Protein AF-A0A556C5C8-F1 (afdb_monomer_lite)

Sequence (68 aa):
MNVVAFDCGGCIPISEGQTVQSVITDHLTWCNQCPDECTEHEKHLDELHQRTLESRVNGALTEARVHP

Organism: Brevibacterium aurantiacum (NCBI:txid273384)

Secondary structure (DSSP, 8-state):
--EEE-TTS-EEE--TT--HHHHHHHHHHH-TTS--HHHHHHHHHHHHHHHHHHHHHHHHHHHHHH--

Radius of gyration: 20.66 Å; chains: 1; bounding box: 28×61×20 Å

Structure (mmCIF, N/CA/C/O backbone):
data_AF-A0A556C5C8-F1
#
_entry.id   AF-A0A556C5C8-F1
#
loop_
_atom_site.group_PDB
_atom_site.id
_atom_site.type_symbol
_atom_site.label_atom_id
_atom_site.label_alt_id
_atom_site.label_comp_id
_atom_site.label_asym_id
_atom_site.label_entity_id
_atom_site.label_seq_id
_atom_site.pdbx_PDB_ins_code
_atom_site.Cartn_x
_atom_site.Cartn_y
_atom_site.Cartn_z
_atom_site.occupancy
_atom_site.B_iso_or_equiv
_atom_site.auth_seq_id
_atom_site.auth_comp_id
_atom_site.auth_asym_id
_atom_site.auth_atom_id
_atom_site.pdbx_PDB_model_num
ATOM 1 N N . MET A 1 1 ? -18.166 -18.394 -2.404 1.00 63.78 1 MET A N 1
ATOM 2 C CA . MET A 1 1 ? -16.760 -18.408 -1.954 1.00 63.78 1 MET A CA 1
ATOM 3 C C . MET A 1 1 ? -16.074 -17.283 -2.704 1.00 63.78 1 MET A C 1
ATOM 5 O O . MET A 1 1 ? -16.052 -17.345 -3.926 1.00 63.78 1 MET A O 1
ATOM 9 N N . ASN A 1 2 ? -15.662 -16.219 -2.016 1.00 83.25 2 ASN A N 1
ATOM 10 C CA . ASN A 1 2 ? -15.013 -15.077 -2.662 1.00 83.25 2 ASN A CA 1
ATOM 11 C C . ASN A 1 2 ? -13.501 -15.291 -2.619 1.00 83.25 2 ASN A C 1
ATOM 13 O O . ASN A 1 2 ? -12.985 -15.757 -1.606 1.00 83.25 2 ASN A O 1
ATOM 17 N N . VAL A 1 3 ? -12.807 -14.987 -3.710 1.00 85.81 3 VAL A N 1
ATOM 18 C CA . VAL A 1 3 ? -11.353 -15.147 -3.831 1.00 85.81 3 VAL A CA 1
ATOM 19 C C . VAL A 1 3 ? -10.746 -13.847 -4.345 1.00 85.81 3 VAL A C 1
ATOM 21 O O . VAL A 1 3 ? -11.359 -13.169 -5.169 1.00 85.81 3 VAL A O 1
ATOM 24 N N . VAL A 1 4 ? -9.557 -13.507 -3.856 1.00 83.56 4 VAL A N 1
ATOM 25 C CA . VAL A 1 4 ? -8.719 -12.436 -4.406 1.00 83.56 4 VAL A CA 1
ATOM 26 C C . VAL A 1 4 ? -7.649 -13.100 -5.263 1.00 83.56 4 VAL A C 1
ATOM 28 O O . VAL A 1 4 ? -6.896 -13.940 -4.766 1.00 83.56 4 VAL A O 1
ATOM 31 N N . ALA A 1 5 ? -7.628 -12.768 -6.551 1.00 84.69 5 ALA A N 1
ATOM 32 C CA . ALA A 1 5 ? -6.601 -13.211 -7.485 1.00 84.69 5 ALA A CA 1
ATOM 33 C C . ALA A 1 5 ? -5.553 -12.106 -7.643 1.00 84.69 5 ALA A C 1
ATOM 35 O O . ALA A 1 5 ? -5.906 -10.935 -7.778 1.00 84.69 5 ALA A O 1
ATOM 36 N N . PHE A 1 6 ? -4.285 -12.496 -7.623 1.00 82.94 6 PHE A N 1
ATOM 37 C CA . PHE A 1 6 ? -3.136 -11.605 -7.707 1.00 82.94 6 PHE A CA 1
ATOM 38 C C . PHE A 1 6 ? -2.410 -11.798 -9.036 1.00 82.94 6 PHE A C 1
ATOM 40 O O . PHE A 1 6 ? -2.391 -12.897 -9.592 1.00 82.94 6 PHE A O 1
ATOM 47 N N . ASP A 1 7 ? -1.774 -10.735 -9.524 1.00 77.12 7 ASP A N 1
ATOM 48 C CA . ASP A 1 7 ? -1.096 -10.725 -10.828 1.00 77.12 7 ASP A CA 1
ATOM 49 C C . ASP A 1 7 ? 0.114 -11.677 -10.867 1.00 77.12 7 ASP A C 1
ATOM 51 O O . ASP A 1 7 ? 0.417 -12.287 -11.888 1.00 77.12 7 ASP A O 1
ATOM 55 N N . CYS A 1 8 ? 0.724 -11.942 -9.706 1.00 78.94 8 CYS A N 1
ATOM 56 C CA . CYS A 1 8 ? 1.754 -12.968 -9.550 1.00 78.94 8 CYS A CA 1
ATOM 57 C C . CYS A 1 8 ? 1.214 -14.420 -9.615 1.00 78.94 8 CYS A C 1
ATOM 59 O O . CYS A 1 8 ? 1.955 -15.370 -9.356 1.00 78.94 8 CYS A O 1
ATOM 61 N N . GLY A 1 9 ? -0.069 -14.615 -9.949 1.00 81.31 9 GLY A N 1
ATOM 62 C CA . GLY A 1 9 ? -0.729 -15.917 -10.102 1.00 81.31 9 GLY A CA 1
ATOM 63 C C . GLY A 1 9 ? -1.233 -16.534 -8.792 1.00 81.31 9 GLY A C 1
ATOM 64 O O . GLY A 1 9 ? -1.818 -17.618 -8.804 1.00 81.3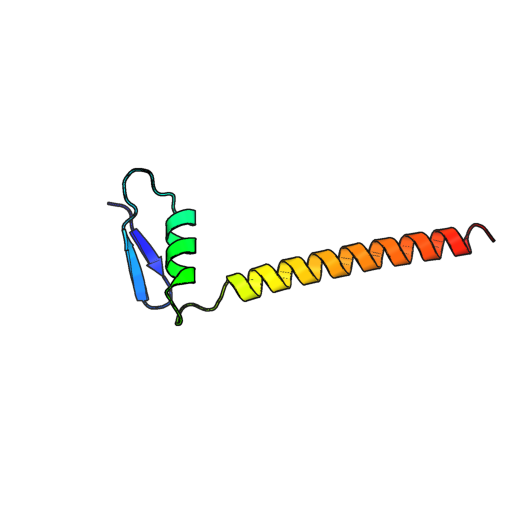1 9 GLY A O 1
ATOM 65 N N . GLY A 1 10 ? -1.024 -15.856 -7.658 1.00 81.69 10 GLY A N 1
ATOM 66 C CA . GLY A 1 10 ? -1.550 -16.256 -6.355 1.00 81.69 10 GLY A CA 1
ATOM 67 C C . GLY A 1 10 ? -3.064 -16.063 -6.267 1.00 81.69 10 GLY A C 1
ATOM 68 O O . GLY A 1 10 ? -3.615 -15.122 -6.830 1.00 81.69 10 GLY A O 1
ATOM 69 N N . CYS A 1 11 ? -3.753 -16.944 -5.546 1.00 86.00 11 CYS A N 1
ATOM 70 C CA . CYS A 1 11 ? -5.185 -16.818 -5.275 1.00 86.00 11 CYS A CA 1
ATOM 71 C C . CYS A 1 11 ? -5.434 -17.100 -3.795 1.00 86.00 11 CYS A C 1
ATOM 73 O O . CYS A 1 11 ? -5.091 -18.185 -3.321 1.00 86.00 11 CYS A O 1
ATOM 75 N N . ILE A 1 12 ? -6.040 -16.15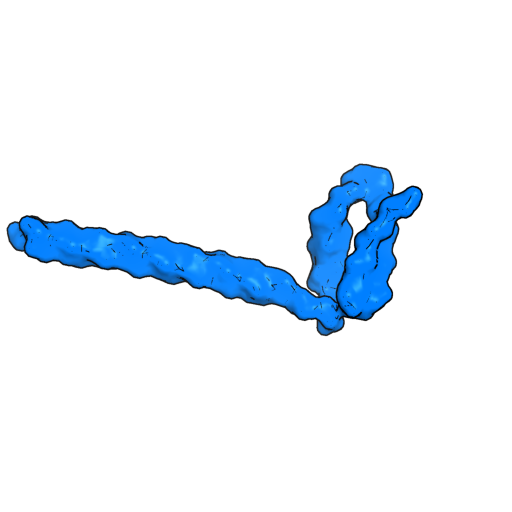6 -3.073 1.00 85.94 12 ILE A N 1
ATOM 76 C CA . ILE A 1 12 ? -6.347 -16.318 -1.646 1.00 85.94 12 ILE A CA 1
ATOM 77 C C . ILE A 1 12 ? -7.866 -16.251 -1.439 1.00 85.94 12 ILE A C 1
ATOM 79 O O . ILE A 1 12 ? -8.501 -15.270 -1.843 1.00 85.94 12 ILE A O 1
ATOM 83 N N . PRO A 1 13 ? -8.486 -17.278 -0.831 1.00 88.94 13 PRO A N 1
ATOM 84 C CA . PRO A 1 13 ? -9.896 -17.234 -0.476 1.00 88.94 13 PRO A CA 1
ATOM 85 C C . PRO A 1 13 ? -10.145 -16.266 0.685 1.00 88.94 13 PRO A C 1
ATOM 87 O O . PRO A 1 13 ? -9.399 -16.231 1.659 1.00 88.94 13 PRO A O 1
ATOM 90 N N . ILE A 1 14 ? -11.232 -15.504 0.592 1.00 88.62 14 ILE A N 1
ATOM 91 C CA . ILE A 1 14 ? -11.686 -14.607 1.654 1.00 88.62 14 ILE A CA 1
ATOM 92 C C . ILE A 1 14 ? -12.508 -15.427 2.650 1.00 88.62 14 ILE A C 1
ATOM 94 O O . ILE A 1 14 ? -13.584 -15.929 2.306 1.00 88.62 14 ILE A O 1
ATOM 98 N N . SER A 1 15 ? -11.999 -15.560 3.875 1.00 86.75 15 SER A N 1
ATOM 99 C CA . SER A 1 15 ? -12.712 -16.218 4.975 1.00 86.75 15 SER A CA 1
ATOM 100 C C . SER A 1 15 ? -13.794 -15.312 5.569 1.00 86.75 15 SER A C 1
ATOM 102 O O . SER A 1 15 ? -13.747 -14.087 5.433 1.00 86.75 15 SER A O 1
ATOM 104 N N . GLU A 1 16 ? -14.768 -15.901 6.267 1.00 83.38 16 GLU A N 1
ATOM 105 C CA . GLU A 1 16 ? -15.780 -15.138 7.004 1.00 83.38 16 GLU A CA 1
ATOM 106 C C . GLU A 1 16 ? -15.106 -14.223 8.043 1.00 83.38 16 GLU A C 1
ATOM 108 O O . GLU A 1 16 ? -14.346 -14.685 8.892 1.00 83.38 16 GLU A O 1
ATOM 113 N N . GLY A 1 17 ? -15.343 -12.911 7.942 1.00 83.44 17 GLY A N 1
ATOM 114 C CA . GLY A 1 17 ? -14.716 -11.895 8.797 1.00 83.44 17 GLY A CA 1
ATOM 115 C C . GLY A 1 17 ? -13.420 -11.278 8.253 1.00 83.44 17 GLY A C 1
ATOM 116 O O . GLY A 1 17 ? -12.948 -10.298 8.825 1.00 83.44 17 GLY A O 1
ATOM 117 N N . GLN A 1 18 ? -12.868 -11.773 7.139 1.00 82.44 18 GLN A N 1
ATOM 118 C CA . GLN A 1 18 ? -11.753 -11.115 6.450 1.00 82.44 18 GLN A CA 1
ATOM 119 C C . GLN A 1 18 ? -12.255 -10.124 5.399 1.00 82.44 18 GLN A C 1
ATOM 121 O O . GLN A 1 18 ? -13.201 -10.384 4.656 1.00 82.44 18 GLN A O 1
ATOM 126 N N . THR A 1 19 ? -11.587 -8.976 5.312 1.00 86.88 19 THR A N 1
ATOM 127 C CA . THR A 1 19 ? -11.815 -7.999 4.245 1.00 86.88 19 THR A CA 1
ATOM 128 C C . THR A 1 19 ? -10.865 -8.259 3.082 1.00 86.88 19 THR A C 1
ATOM 130 O O . THR A 1 19 ? -9.768 -8.787 3.263 1.00 86.88 19 THR A O 1
ATOM 133 N N . VAL A 1 20 ? -11.262 -7.827 1.883 1.00 82.75 20 VAL A N 1
ATOM 134 C CA . VAL A 1 20 ? -10.403 -7.856 0.686 1.00 82.75 20 VAL A CA 1
ATOM 135 C C . VAL A 1 20 ? -9.052 -7.191 0.974 1.00 82.75 20 VAL A C 1
ATOM 137 O O . VAL A 1 20 ? -8.011 -7.734 0.629 1.00 82.75 20 VAL A O 1
ATOM 140 N N . GLN A 1 21 ? -9.063 -6.061 1.685 1.00 80.56 21 GLN A N 1
ATOM 141 C CA . GLN A 1 21 ? -7.854 -5.327 2.050 1.00 80.56 21 GLN A CA 1
ATOM 142 C C . GLN A 1 21 ? -6.933 -6.133 2.975 1.00 80.56 21 GLN A C 1
ATOM 144 O O . GLN A 1 21 ? -5.734 -6.174 2.738 1.00 80.56 21 GLN A O 1
ATOM 149 N N . SER A 1 22 ? -7.483 -6.838 3.972 1.00 83.19 22 SER A N 1
ATOM 150 C CA . SER A 1 22 ? -6.690 -7.714 4.846 1.00 83.19 22 SER A CA 1
ATOM 151 C C . SER A 1 22 ? -6.022 -8.850 4.072 1.00 83.19 22 SER A C 1
ATOM 153 O O . SER A 1 22 ? -4.892 -9.206 4.388 1.00 83.19 22 SER A O 1
ATOM 155 N N . VAL A 1 23 ? -6.708 -9.411 3.074 1.00 85.88 23 VAL A N 1
ATOM 156 C CA . VAL A 1 23 ? -6.174 -10.480 2.218 1.00 85.88 23 VAL A CA 1
ATOM 157 C C . VAL A 1 23 ? -5.070 -9.957 1.294 1.00 85.88 23 VAL A C 1
ATOM 159 O O . VAL A 1 23 ? -4.074 -10.643 1.087 1.00 85.88 23 VAL A O 1
ATOM 162 N N . ILE A 1 24 ? -5.210 -8.731 0.779 1.00 83.06 24 ILE A N 1
ATOM 163 C CA . ILE A 1 24 ? -4.166 -8.063 -0.013 1.00 83.06 24 ILE A CA 1
ATOM 164 C C . ILE A 1 24 ? -2.932 -7.777 0.851 1.00 83.06 24 ILE A C 1
ATOM 166 O O . ILE A 1 24 ? -1.822 -8.103 0.445 1.00 83.06 24 ILE A O 1
ATOM 170 N N . THR A 1 25 ? -3.108 -7.219 2.053 1.00 81.19 25 THR A N 1
ATOM 171 C CA . THR A 1 25 ? -1.992 -6.927 2.967 1.00 81.19 25 THR A CA 1
ATOM 172 C C . THR A 1 25 ? -1.236 -8.189 3.370 1.00 81.19 25 THR A C 1
ATOM 174 O O . THR A 1 25 ? -0.008 -8.178 3.349 1.00 81.19 25 THR A O 1
ATOM 177 N N . ASP A 1 26 ? -1.951 -9.272 3.695 1.00 83.19 26 ASP A N 1
ATOM 178 C CA . ASP A 1 26 ? -1.347 -10.577 3.985 1.00 83.19 26 ASP A CA 1
ATOM 179 C C . ASP A 1 26 ? -0.524 -11.065 2.787 1.00 83.19 26 ASP A C 1
ATOM 181 O O . ASP A 1 26 ? 0.663 -11.341 2.926 1.00 83.19 26 ASP A O 1
ATOM 185 N N . HIS A 1 27 ? -1.102 -11.047 1.583 1.00 81.75 27 HIS A N 1
ATOM 186 C CA . HIS A 1 27 ? -0.397 -11.443 0.367 1.00 81.75 27 HIS A CA 1
ATOM 187 C C . HIS A 1 27 ? 0.893 -10.654 0.127 1.00 81.75 27 HIS A C 1
ATOM 189 O O . HIS A 1 27 ? 1.930 -11.251 -0.152 1.00 81.75 27 HIS A O 1
ATOM 195 N N . LEU A 1 28 ? 0.847 -9.330 0.276 1.00 75.38 28 LEU A N 1
ATOM 196 C CA . LEU A 1 28 ? 2.013 -8.461 0.114 1.00 75.38 28 LEU A CA 1
ATOM 197 C C . LEU A 1 28 ? 3.094 -8.720 1.174 1.00 75.38 28 LEU A C 1
ATOM 199 O O . LEU A 1 28 ? 4.262 -8.456 0.917 1.00 75.38 28 LEU A O 1
ATOM 203 N N . THR A 1 29 ? 2.744 -9.263 2.348 1.00 77.75 29 THR A N 1
ATOM 204 C CA . THR A 1 29 ? 3.740 -9.536 3.399 1.00 77.75 29 THR A CA 1
ATOM 205 C C . THR A 1 29 ? 4.587 -10.777 3.120 1.00 77.75 29 THR A C 1
ATOM 207 O O . THR A 1 29 ? 5.718 -10.853 3.596 1.00 77.75 29 THR A O 1
ATOM 210 N N . TRP A 1 30 ? 4.066 -11.761 2.380 1.00 73.38 30 TRP A N 1
ATOM 211 C CA . TRP A 1 30 ? 4.780 -13.016 2.100 1.00 73.38 30 TRP A CA 1
ATOM 212 C C . TRP A 1 30 ? 5.092 -13.244 0.618 1.00 73.38 30 TRP A C 1
ATOM 214 O O . TRP A 1 30 ? 5.948 -14.074 0.294 1.00 73.38 30 TRP A O 1
ATOM 224 N N . CYS A 1 31 ? 4.427 -12.541 -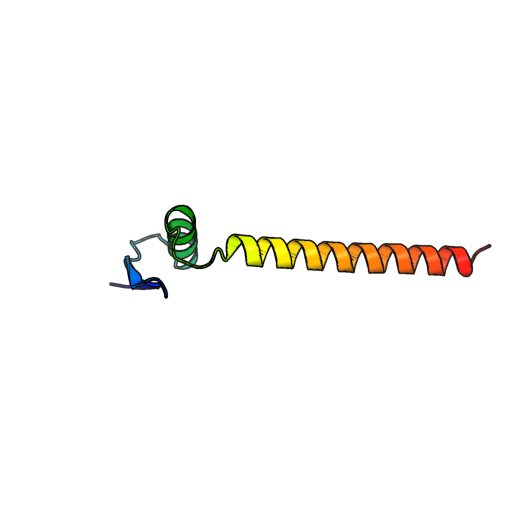0.300 1.00 74.56 31 CYS A N 1
ATOM 225 C CA . CYS A 1 31 ? 4.644 -12.713 -1.727 1.00 74.56 31 CYS A CA 1
ATOM 226 C C . CYS A 1 31 ? 5.750 -11.795 -2.250 1.00 74.56 31 CYS A C 1
ATOM 228 O O . CYS A 1 31 ? 5.523 -10.649 -2.614 1.00 74.56 31 CYS A O 1
ATOM 230 N N . ASN A 1 32 ? 6.944 -12.360 -2.409 1.00 66.38 32 ASN A N 1
ATOM 231 C CA . ASN A 1 32 ? 8.112 -11.665 -2.955 1.00 66.38 32 ASN A CA 1
ATOM 232 C C . ASN A 1 32 ? 8.087 -11.507 -4.497 1.00 66.38 32 ASN A C 1
ATOM 234 O O . ASN A 1 32 ? 9.086 -11.100 -5.090 1.00 66.38 32 ASN A O 1
ATOM 238 N N . GLN A 1 33 ? 6.999 -11.923 -5.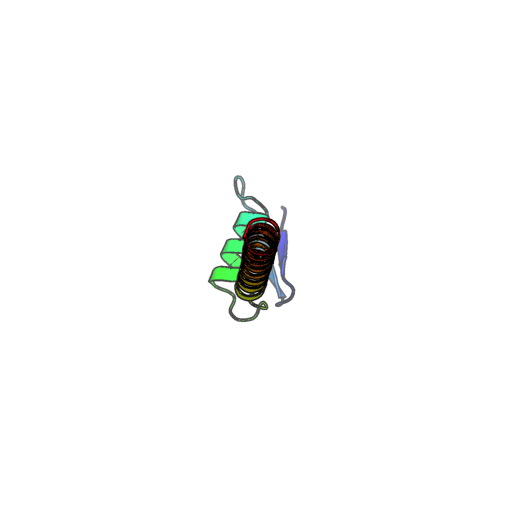159 1.00 66.31 33 GLN A N 1
ATOM 239 C CA . GLN A 1 33 ? 6.829 -11.854 -6.620 1.00 66.31 33 GLN A CA 1
ATOM 240 C C . GLN A 1 33 ? 5.807 -10.815 -7.068 1.00 66.31 33 GLN A C 1
ATOM 242 O O . GLN A 1 33 ? 5.809 -10.429 -8.235 1.00 66.31 33 GLN A O 1
ATOM 247 N N . CYS A 1 34 ? 4.915 -10.398 -6.177 1.00 63.44 34 CYS A N 1
ATOM 248 C CA . CYS A 1 34 ? 4.030 -9.296 -6.478 1.00 63.44 34 CYS A CA 1
ATOM 249 C C . CYS A 1 34 ? 4.833 -7.992 -6.287 1.00 63.44 34 CYS A C 1
ATOM 251 O O . CYS A 1 34 ? 5.613 -7.905 -5.334 1.00 63.44 34 CYS A O 1
ATOM 253 N N . PRO A 1 35 ? 4.750 -7.027 -7.229 1.00 57.38 35 PRO A N 1
ATOM 254 C CA . PRO A 1 35 ? 5.479 -5.773 -7.109 1.00 57.38 35 PRO A CA 1
ATOM 255 C C . PRO A 1 35 ? 5.077 -5.142 -5.785 1.00 57.38 35 PRO A C 1
ATOM 257 O O . PRO A 1 35 ? 3.895 -5.093 -5.458 1.00 57.38 35 PRO A O 1
ATOM 260 N N . ASP A 1 36 ? 6.082 -4.760 -5.009 1.00 54.34 36 ASP A N 1
ATOM 261 C CA . ASP A 1 36 ? 5.942 -4.237 -3.663 1.00 54.34 36 ASP A CA 1
ATOM 262 C C . ASP A 1 36 ? 5.118 -2.938 -3.721 1.00 54.34 36 ASP A C 1
ATOM 264 O O . ASP A 1 36 ? 5.647 -1.836 -3.858 1.00 54.34 36 ASP A O 1
ATOM 268 N N . GLU A 1 37 ? 3.788 -3.066 -3.689 1.00 52.34 37 GLU A N 1
ATOM 269 C CA . GLU A 1 37 ? 2.879 -1.923 -3.623 1.00 52.34 37 GLU A CA 1
ATOM 270 C C . GLU A 1 37 ? 3.122 -1.140 -2.328 1.00 52.34 37 GLU A C 1
ATOM 272 O O . GLU A 1 37 ? 2.780 0.034 -2.277 1.00 52.34 37 GLU A O 1
ATOM 277 N N . CYS A 1 38 ? 3.773 -1.737 -1.318 1.00 49.81 38 CYS A N 1
ATOM 278 C CA . CYS A 1 38 ? 4.295 -1.034 -0.145 1.00 49.81 38 CYS A CA 1
ATOM 279 C C . CYS A 1 38 ? 5.361 0.009 -0.528 1.00 49.81 38 CYS A C 1
ATOM 281 O O . CYS A 1 38 ? 5.264 1.146 -0.080 1.00 49.81 38 CYS A O 1
ATOM 283 N N . THR A 1 39 ? 6.295 -0.306 -1.427 1.00 50.25 39 THR A N 1
ATOM 284 C CA . THR A 1 39 ? 7.319 0.628 -1.921 1.00 50.25 39 THR A CA 1
ATOM 285 C C . THR A 1 39 ? 6.694 1.755 -2.749 1.00 50.25 39 THR A C 1
ATOM 287 O O . THR A 1 39 ? 7.127 2.904 -2.651 1.00 50.25 39 THR A O 1
ATOM 290 N N . GLU A 1 40 ? 5.661 1.465 -3.546 1.00 48.78 40 GLU A N 1
ATOM 291 C CA . GLU A 1 40 ? 4.918 2.493 -4.295 1.00 48.78 40 GLU A CA 1
ATOM 292 C C . GLU A 1 40 ? 4.060 3.360 -3.353 1.00 48.78 40 GLU A C 1
ATOM 294 O O . GLU A 1 40 ? 4.031 4.579 -3.512 1.00 48.78 40 GLU A O 1
ATOM 299 N N . HIS A 1 41 ? 3.429 2.782 -2.320 1.00 53.22 41 HIS A N 1
ATOM 300 C CA . HIS A 1 41 ? 2.680 3.534 -1.303 1.00 53.22 41 HIS A CA 1
ATOM 301 C C . HIS A 1 41 ? 3.596 4.423 -0.454 1.00 53.22 41 HIS A C 1
ATOM 303 O O . HIS A 1 41 ? 3.262 5.580 -0.196 1.00 53.22 41 HIS A O 1
ATOM 309 N N . GLU A 1 42 ? 4.755 3.910 -0.036 1.00 53.84 42 GLU A N 1
ATOM 310 C CA . GLU A 1 42 ? 5.768 4.673 0.699 1.00 53.84 42 GLU A CA 1
ATOM 311 C C . GLU A 1 42 ? 6.344 5.800 -0.156 1.00 53.84 42 GLU A C 1
ATOM 313 O O . GLU A 1 42 ? 6.453 6.926 0.328 1.00 53.84 42 GLU A O 1
ATOM 318 N N . LYS A 1 43 ? 6.619 5.555 -1.444 1.00 58.50 43 LYS A N 1
ATOM 319 C CA . LYS A 1 43 ? 7.010 6.617 -2.382 1.00 58.50 43 LYS A CA 1
ATOM 320 C C . LYS A 1 43 ? 5.946 7.697 -2.504 1.00 58.50 43 LYS A C 1
ATOM 322 O O . LYS A 1 43 ? 6.270 8.874 -2.406 1.00 58.50 43 LYS A O 1
ATOM 327 N N . HIS A 1 44 ? 4.683 7.313 -2.656 1.00 59.41 44 HIS A N 1
ATOM 328 C CA . HIS A 1 44 ? 3.599 8.278 -2.811 1.00 59.41 44 HIS A CA 1
ATOM 329 C C . HIS A 1 44 ? 3.394 9.121 -1.538 1.00 59.41 44 HIS A C 1
ATOM 331 O O . HIS A 1 44 ? 3.078 10.311 -1.610 1.00 59.41 44 HIS A O 1
ATOM 337 N N . LEU A 1 45 ? 3.611 8.528 -0.357 1.00 57.00 45 LEU A N 1
ATOM 338 C CA . LEU A 1 45 ? 3.601 9.239 0.925 1.00 57.00 45 LEU A CA 1
ATOM 339 C C . LEU A 1 45 ? 4.814 10.165 1.099 1.00 57.00 45 LEU A C 1
ATOM 341 O O . LEU A 1 45 ? 4.654 11.253 1.665 1.00 57.00 45 LEU A O 1
ATOM 345 N N . ASP A 1 46 ? 5.996 9.773 0.618 1.00 66.44 46 ASP A N 1
ATOM 346 C CA . ASP A 1 46 ? 7.192 10.624 0.607 1.00 66.44 46 ASP A CA 1
ATOM 347 C C . ASP A 1 46 ? 7.000 11.822 -0.336 1.00 66.44 46 ASP A C 1
ATOM 349 O O . ASP A 1 46 ? 7.172 12.967 0.081 1.00 66.44 46 ASP A O 1
ATOM 353 N N . GLU A 1 47 ? 6.497 11.598 -1.553 1.00 65.75 47 GLU A N 1
ATOM 354 C CA . GLU A 1 47 ? 6.185 12.656 -2.526 1.00 65.75 47 GLU A CA 1
ATOM 355 C C . GLU A 1 47 ? 5.132 13.647 -1.996 1.00 65.75 47 GLU A C 1
ATOM 357 O O . GLU A 1 47 ? 5.240 14.865 -2.192 1.00 65.75 47 GLU A O 1
ATOM 362 N N . LEU A 1 48 ? 4.115 13.160 -1.276 1.00 67.81 48 LEU A N 1
ATOM 363 C CA . LEU A 1 48 ? 3.098 14.013 -0.656 1.00 67.81 48 LEU A CA 1
ATOM 364 C C . LEU A 1 48 ? 3.689 14.878 0.474 1.00 67.81 48 LEU A C 1
ATOM 366 O O . LEU A 1 48 ? 3.361 16.069 0.590 1.00 67.81 48 LEU A O 1
ATOM 370 N N . HIS A 1 49 ? 4.570 14.302 1.297 1.00 68.31 49 HIS A N 1
ATOM 371 C CA . HIS A 1 49 ? 5.272 15.034 2.350 1.00 68.31 49 HIS A CA 1
ATOM 372 C C . HIS A 1 49 ? 6.236 16.067 1.772 1.00 68.31 49 HIS A C 1
ATOM 374 O O . HIS A 1 49 ? 6.238 17.208 2.241 1.00 68.31 49 HIS A O 1
ATOM 380 N N . GLN A 1 50 ? 6.990 15.715 0.730 1.00 67.31 50 GLN A N 1
ATOM 381 C CA . GLN A 1 50 ? 7.886 16.630 0.026 1.00 67.31 50 GLN A CA 1
ATOM 382 C C . GLN A 1 50 ? 7.120 17.831 -0.535 1.00 67.31 50 GLN A C 1
ATOM 384 O O . GLN A 1 50 ? 7.454 18.969 -0.202 1.00 67.31 50 GLN A O 1
ATOM 389 N N . ARG A 1 51 ? 6.012 17.609 -1.256 1.00 68.50 51 ARG A N 1
ATOM 390 C CA . ARG A 1 51 ? 5.165 18.706 -1.765 1.00 68.50 51 ARG A CA 1
ATOM 391 C C . ARG A 1 51 ? 4.606 19.594 -0.656 1.00 68.50 51 ARG A C 1
ATOM 39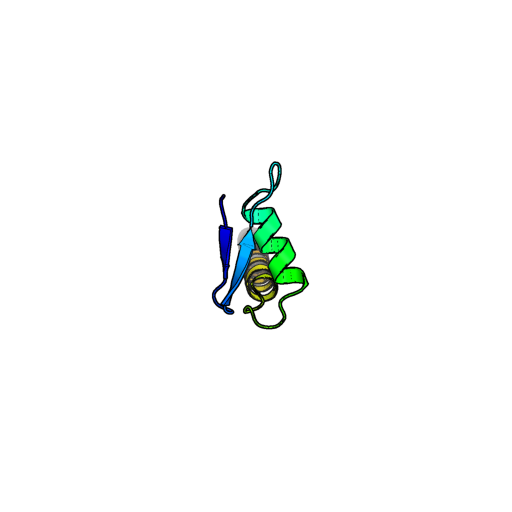3 O O . ARG A 1 51 ? 4.537 20.814 -0.806 1.00 68.50 51 ARG A O 1
ATOM 400 N N . THR A 1 52 ? 4.195 19.000 0.461 1.00 69.56 52 THR A N 1
ATOM 401 C CA . THR A 1 52 ? 3.671 19.754 1.609 1.00 69.56 52 THR A CA 1
ATOM 402 C C . THR A 1 52 ? 4.752 20.623 2.244 1.00 69.56 52 THR A C 1
ATOM 404 O O . THR A 1 52 ? 4.504 21.785 2.580 1.00 69.56 52 THR A O 1
ATOM 407 N N . LEU A 1 53 ? 5.958 20.080 2.402 1.00 69.31 53 LEU A N 1
ATOM 408 C CA . LEU A 1 53 ? 7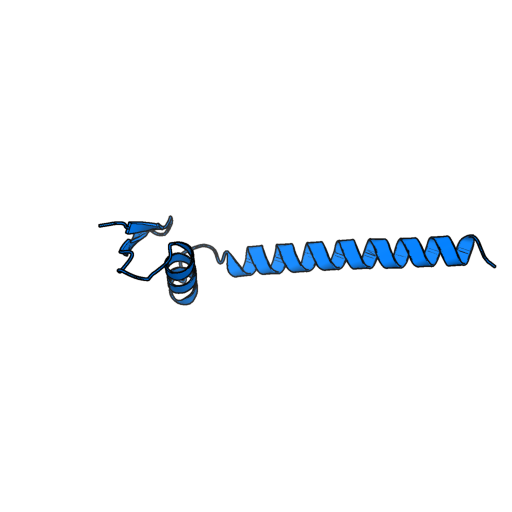.104 20.812 2.928 1.00 69.31 53 LEU A CA 1
ATOM 409 C C . LEU A 1 53 ? 7.517 21.947 1.988 1.00 69.31 53 LEU A C 1
ATOM 411 O O . LEU A 1 53 ? 7.697 23.069 2.461 1.00 69.31 53 LEU A O 1
ATOM 415 N N . GLU A 1 54 ? 7.572 21.710 0.678 1.00 69.56 54 GLU A N 1
ATOM 416 C CA . GLU A 1 54 ? 7.857 22.752 -0.315 1.00 69.56 54 GLU A CA 1
ATOM 417 C C . GLU A 1 54 ? 6.829 23.888 -0.274 1.00 69.56 54 GLU A C 1
ATOM 419 O O . GLU A 1 54 ? 7.209 25.058 -0.231 1.00 69.56 54 GLU A O 1
ATOM 424 N N . SER A 1 55 ? 5.530 23.580 -0.197 1.00 70.06 55 SER A N 1
ATOM 425 C CA . SER A 1 55 ? 4.491 24.610 -0.056 1.00 70.06 55 SER A CA 1
ATOM 426 C C . SER A 1 55 ? 4.639 25.427 1.228 1.00 70.06 55 SER A C 1
ATOM 428 O O . SER A 1 55 ? 4.438 26.642 1.200 1.00 70.06 55 SER A O 1
ATOM 430 N N . ARG A 1 56 ? 5.014 24.796 2.347 1.00 69.25 56 ARG A N 1
ATOM 431 C CA . ARG A 1 56 ? 5.242 25.495 3.623 1.00 69.25 56 ARG A CA 1
ATOM 432 C C . ARG A 1 56 ? 6.477 26.389 3.574 1.00 69.25 56 ARG A C 1
ATOM 434 O O . ARG A 1 56 ? 6.415 27.519 4.050 1.00 69.25 56 ARG A O 1
ATOM 441 N N . VAL A 1 57 ? 7.571 25.912 2.980 1.00 74.19 57 VAL A N 1
ATOM 442 C CA . VAL A 1 57 ? 8.799 26.699 2.787 1.00 74.19 57 VAL A CA 1
ATOM 443 C C . VAL A 1 57 ? 8.538 27.874 1.848 1.00 74.19 57 VAL A C 1
ATOM 445 O O . VAL A 1 57 ? 8.945 28.992 2.149 1.00 74.19 57 VAL A O 1
ATOM 448 N N . ASN A 1 58 ? 7.802 27.664 0.756 1.00 68.25 58 ASN A N 1
ATOM 449 C CA . ASN A 1 58 ? 7.464 28.726 -0.188 1.00 68.25 58 ASN A CA 1
ATOM 450 C C . ASN A 1 58 ? 6.507 29.770 0.416 1.00 68.25 58 ASN A C 1
ATOM 452 O O . ASN A 1 58 ? 6.664 30.966 0.170 1.00 68.25 58 ASN A O 1
ATOM 456 N N . GLY A 1 59 ? 5.549 29.336 1.241 1.00 68.38 59 GLY A N 1
ATOM 457 C CA . GLY A 1 59 ? 4.689 30.228 2.022 1.00 68.38 59 GLY A CA 1
ATOM 458 C C . GLY A 1 59 ? 5.500 31.082 2.996 1.00 68.38 59 GLY A C 1
ATOM 459 O O . GLY A 1 59 ? 5.452 32.305 2.913 1.00 68.38 59 GLY A O 1
ATOM 460 N N . ALA A 1 60 ? 6.344 30.451 3.817 1.00 65.56 60 ALA A N 1
ATOM 461 C CA . ALA A 1 60 ? 7.203 31.147 4.775 1.00 65.56 60 ALA A CA 1
ATOM 462 C C . ALA A 1 60 ? 8.200 32.109 4.100 1.00 65.56 60 ALA A C 1
ATOM 464 O O . ALA A 1 60 ? 8.442 33.203 4.603 1.00 65.56 60 ALA A O 1
ATOM 465 N N . LEU A 1 61 ? 8.751 31.738 2.938 1.00 69.56 61 LEU A N 1
ATOM 466 C CA . LEU A 1 61 ? 9.638 32.600 2.153 1.00 69.56 61 LEU A CA 1
ATOM 467 C C . LEU A 1 61 ? 8.890 33.800 1.557 1.00 69.56 61 LEU A C 1
ATOM 469 O O . LEU A 1 61 ? 9.437 34.898 1.484 1.00 69.56 61 LEU A O 1
ATOM 473 N N . THR A 1 62 ? 7.637 33.602 1.146 1.00 66.69 62 THR A N 1
ATOM 474 C CA . THR A 1 62 ? 6.781 34.683 0.644 1.00 66.69 62 THR A CA 1
ATOM 475 C C . THR A 1 62 ? 6.405 35.638 1.773 1.00 66.69 62 THR A C 1
ATOM 477 O O . THR A 1 62 ? 6.536 36.845 1.605 1.00 66.69 62 THR A O 1
ATOM 480 N N . GLU A 1 63 ? 6.031 35.127 2.946 1.00 60.09 63 GLU A N 1
ATOM 481 C CA . GLU A 1 63 ? 5.723 35.951 4.122 1.00 60.09 63 GLU A CA 1
ATOM 482 C C . GLU A 1 63 ? 6.948 36.742 4.608 1.00 60.09 63 GLU A C 1
ATOM 484 O O . GLU A 1 63 ? 6.846 37.950 4.822 1.00 60.09 63 GLU A O 1
ATOM 489 N N . ALA A 1 64 ? 8.128 36.115 4.664 1.00 58.72 64 ALA A N 1
ATOM 490 C CA . ALA A 1 64 ? 9.388 36.781 5.014 1.00 58.72 64 ALA A CA 1
ATOM 491 C C . ALA A 1 64 ? 9.839 37.831 3.980 1.00 58.72 64 ALA A C 1
ATOM 493 O O . ALA A 1 64 ? 10.597 38.741 4.303 1.00 58.72 64 ALA A O 1
ATOM 494 N N . ARG A 1 65 ? 9.387 37.723 2.724 1.00 57.62 65 ARG A N 1
ATOM 495 C CA . ARG A 1 65 ? 9.660 38.716 1.673 1.00 57.62 65 ARG A CA 1
ATOM 496 C C . ARG A 1 65 ? 8.686 39.894 1.706 1.00 57.62 65 ARG A C 1
ATOM 498 O O . ARG A 1 65 ? 9.033 40.977 1.242 1.00 57.62 65 ARG A O 1
ATOM 505 N N . VAL A 1 66 ? 7.468 39.671 2.197 1.00 59.50 66 VAL A N 1
ATOM 506 C CA . VAL A 1 66 ? 6.393 40.674 2.253 1.00 59.50 66 VAL A CA 1
ATOM 507 C C . VAL A 1 66 ? 6.437 41.477 3.562 1.00 59.50 66 VAL A C 1
ATOM 509 O O . VAL A 1 66 ? 5.997 42.625 3.575 1.00 59.50 66 VAL A O 1
ATOM 512 N N . HIS A 1 67 ? 7.043 40.936 4.622 1.00 54.94 67 HIS A N 1
ATOM 513 C CA . HIS A 1 67 ? 7.309 41.635 5.882 1.00 54.94 67 HIS A CA 1
ATOM 514 C C . HIS A 1 67 ? 8.822 41.643 6.205 1.00 54.94 67 HIS A C 1
ATOM 516 O O . HIS A 1 67 ? 9.284 40.728 6.887 1.00 54.94 67 HIS A O 1
ATOM 522 N N . PRO A 1 68 ? 9.602 42.621 5.695 1.00 52.53 68 PRO A N 1
ATOM 523 C CA . PRO A 1 68 ? 10.987 42.853 6.120 1.00 52.53 68 PRO A CA 1
ATOM 524 C C . PRO A 1 68 ? 11.097 43.426 7.541 1.00 52.53 68 PRO A C 1
ATOM 526 O O . PRO A 1 68 ? 10.149 44.115 7.988 1.00 52.53 68 PRO A O 1
#

Foldseek 3Di:
DDWDAAPLRDIGDADVPRDPVNVVVVCLVPPPRHPNVVVVVVVVVVVVVVVVVVVVVVVVVVVVVVPD

pLDDT: mean 71.13, std 11.62, range [48.78, 88.94]